Protein AF-B7K5Y5-F1 (afdb_monomer_lite)

pLDDT: mean 73.31, std 9.25, range [49.44, 88.81]

Secondary structure (DSSP, 8-state):
-HHHHHHHHHHHHHHHHHHHHHHHHHHHH---GGG--HHHHHHHHHHHHHHHHHHHHHHHHHH-HHHHHHHGGGHHHHHHHHHHHHHHHHHHHHHHH-

Radius of gyration: 16.35 Å; chains: 1; bounding box: 34×34×46 Å

Foldseek 3Di:
DVPVVVVVVVVVVLVVVLVVVVVVCCVVVVDDPPPQDPVLSVLLSVLVVLLVVLVVQLVCCVPPPVNCVVCVVCNVVSNVVSVVSNVVSVVSNVVVVD

Sequence (98 aa):
MSQVHTLLFVWISLTFISILFGYLIHYFFKRSLKKLSLTDFMNIALANAAITSSFSLMYRAITSEELIKLLQFEIVTLFLGAIAVIWISIQQIWQIFK

Organism: Rippkaea orientalis (strain PCC 8801 / RF-1) (NCBI:txid41431)

Structure (mmCIF, N/CA/C/O backbone):
data_AF-B7K5Y5-F1
#
_entry.id   AF-B7K5Y5-F1
#
loop_
_atom_site.group_PDB
_atom_site.id
_atom_site.type_symbol
_atom_site.label_atom_id
_atom_site.label_alt_id
_atom_site.label_comp_id
_atom_site.label_asym_id
_atom_site.label_entity_id
_atom_site.label_seq_id
_atom_site.pdbx_PDB_ins_code
_atom_site.Cartn_x
_atom_site.Cartn_y
_atom_site.Cartn_z
_atom_site.occupancy
_atom_site.B_iso_or_equiv
_atom_site.auth_seq_id
_atom_site.auth_comp_id
_atom_site.auth_asym_id
_atom_site.auth_atom_id
_atom_site.pdbx_PDB_model_num
ATOM 1 N N . MET A 1 1 ? 19.179 -19.972 5.755 1.00 49.44 1 MET A N 1
ATOM 2 C CA . MET A 1 1 ? 18.944 -19.231 7.016 1.00 49.44 1 MET A CA 1
ATOM 3 C C . MET A 1 1 ? 18.555 -17.757 6.829 1.00 49.44 1 MET A C 1
ATOM 5 O O . MET A 1 1 ? 18.095 -17.184 7.799 1.00 49.44 1 MET A O 1
ATOM 9 N N . SER A 1 2 ? 18.644 -17.126 5.642 1.00 59.59 2 SER A N 1
ATOM 10 C CA . SER A 1 2 ? 18.344 -15.680 5.510 1.00 59.59 2 SER A CA 1
ATOM 11 C C . SER A 1 2 ? 16.852 -15.311 5.420 1.00 59.59 2 SER A C 1
ATOM 13 O O . SER A 1 2 ? 16.466 -14.282 5.960 1.00 59.59 2 SER A O 1
ATOM 15 N N . GLN A 1 3 ? 15.991 -16.147 4.824 1.00 56.09 3 GLN A N 1
ATOM 16 C CA . GLN A 1 3 ? 14.585 -15.782 4.564 1.00 56.09 3 GLN A CA 1
ATOM 17 C C . GLN A 1 3 ? 13.744 -15.526 5.827 1.00 56.09 3 GLN A C 1
ATOM 19 O O . GLN A 1 3 ? 12.910 -14.624 5.834 1.00 56.09 3 GLN A O 1
ATOM 24 N N . VAL A 1 4 ? 13.980 -16.275 6.909 1.00 61.28 4 VAL A N 1
ATOM 25 C CA . VAL A 1 4 ? 13.243 -16.113 8.177 1.00 61.28 4 VAL A CA 1
ATOM 26 C C . VAL A 1 4 ? 13.601 -14.788 8.854 1.00 61.28 4 VAL A C 1
ATOM 28 O O . VAL A 1 4 ? 12.721 -14.095 9.356 1.00 61.28 4 VAL A O 1
ATOM 31 N N . HIS A 1 5 ? 14.875 -14.387 8.805 1.00 58.91 5 HIS A N 1
ATOM 32 C CA . HIS A 1 5 ? 15.310 -13.090 9.322 1.00 58.91 5 HIS A CA 1
ATOM 33 C C . HIS A 1 5 ? 14.751 -11.934 8.491 1.00 58.91 5 HIS A C 1
ATOM 35 O O . HIS A 1 5 ? 14.322 -10.937 9.063 1.00 58.91 5 HIS A O 1
ATOM 41 N N . THR A 1 6 ? 14.680 -12.082 7.165 1.00 66.38 6 THR A N 1
ATOM 42 C CA . THR A 1 6 ? 14.040 -11.086 6.295 1.00 66.38 6 THR A CA 1
ATOM 43 C C . THR A 1 6 ? 12.548 -10.948 6.608 1.00 66.38 6 THR A C 1
ATOM 45 O O . THR A 1 6 ? 12.062 -9.833 6.762 1.00 66.38 6 THR A O 1
ATOM 48 N N . LEU A 1 7 ? 11.831 -12.064 6.781 1.00 60.47 7 LEU A N 1
ATOM 49 C CA . LEU A 1 7 ? 10.413 -12.067 7.159 1.00 60.47 7 LEU A CA 1
ATOM 50 C C . LEU A 1 7 ? 10.166 -11.411 8.521 1.00 60.47 7 LEU A C 1
ATOM 52 O O . LEU A 1 7 ? 9.250 -10.601 8.649 1.00 60.47 7 LEU A O 1
ATOM 56 N N . LEU A 1 8 ? 10.997 -11.717 9.520 1.00 62.34 8 LEU A N 1
ATOM 57 C CA . LEU A 1 8 ? 10.917 -11.098 10.844 1.00 62.34 8 LEU A CA 1
ATOM 58 C C . LEU A 1 8 ? 11.180 -9.595 10.781 1.00 62.34 8 LEU A C 1
ATOM 60 O O . LEU A 1 8 ? 10.463 -8.824 11.410 1.00 62.34 8 LEU A O 1
ATOM 64 N N . PHE A 1 9 ? 12.167 -9.163 9.996 1.00 68.00 9 PHE A N 1
ATOM 65 C CA . PHE A 1 9 ? 12.495 -7.747 9.856 1.00 68.00 9 PHE A CA 1
ATOM 66 C C . PHE A 1 9 ? 11.374 -6.962 9.167 1.00 68.00 9 PHE A C 1
ATOM 68 O O . PHE A 1 9 ? 11.052 -5.844 9.575 1.00 68.00 9 PHE A O 1
ATOM 75 N N . VAL A 1 10 ? 10.734 -7.567 8.162 1.00 66.69 10 VAL A N 1
ATOM 76 C CA . VAL A 1 10 ? 9.543 -7.007 7.512 1.00 66.69 10 VAL A CA 1
ATOM 77 C C . VAL A 1 10 ? 8.398 -6.897 8.515 1.00 66.69 10 VAL A C 1
ATOM 79 O O . VAL A 1 10 ? 7.811 -5.828 8.628 1.00 66.69 10 VAL A O 1
ATOM 82 N N . TRP A 1 11 ? 8.130 -7.941 9.303 1.00 62.53 11 TRP A N 1
ATOM 83 C CA . TRP A 1 11 ? 7.090 -7.920 10.339 1.00 62.53 11 TRP A CA 1
ATOM 84 C C . TRP A 1 11 ? 7.343 -6.878 11.434 1.00 62.53 11 TRP A C 1
ATOM 86 O O . TRP A 1 11 ? 6.426 -6.157 11.829 1.00 62.53 11 TRP A O 1
ATOM 96 N N . ILE A 1 12 ? 8.585 -6.751 11.903 1.00 67.31 12 ILE A N 1
ATOM 97 C CA . ILE A 1 12 ? 8.985 -5.741 12.893 1.00 67.31 12 ILE A CA 1
ATOM 98 C C . ILE A 1 12 ? 8.836 -4.332 12.310 1.00 67.31 12 ILE A C 1
ATOM 100 O O . ILE A 1 12 ? 8.309 -3.441 12.969 1.00 67.31 12 ILE A O 1
ATOM 104 N N . SER A 1 13 ? 9.224 -4.128 11.051 1.00 70.69 13 SER A N 1
ATOM 105 C CA . SER A 1 13 ? 9.047 -2.834 10.382 1.00 70.69 13 SER A CA 1
ATOM 106 C C . SER A 1 13 ? 7.565 -2.498 10.209 1.00 70.69 13 SER A C 1
ATOM 108 O O . SER A 1 13 ? 7.153 -1.372 10.473 1.00 70.69 13 SER A O 1
ATOM 110 N N . LEU A 1 14 ? 6.741 -3.479 9.832 1.00 65.94 14 LEU A N 1
ATOM 111 C CA . LEU A 1 14 ? 5.303 -3.298 9.633 1.00 65.94 14 LEU A CA 1
ATOM 112 C C . LEU A 1 14 ? 4.581 -2.969 10.944 1.00 65.94 14 LEU A C 1
ATOM 114 O O . LEU A 1 14 ? 3.730 -2.079 10.986 1.00 65.94 14 LEU A O 1
ATOM 118 N N . THR A 1 15 ? 4.940 -3.665 12.024 1.00 69.00 15 THR A N 1
ATOM 119 C CA . THR A 1 15 ? 4.408 -3.403 13.368 1.00 69.00 15 THR A CA 1
ATOM 120 C C . THR A 1 15 ? 4.856 -2.042 13.882 1.00 69.00 15 THR A C 1
ATOM 122 O O . THR A 1 15 ? 4.024 -1.288 14.381 1.00 69.00 15 THR A O 1
ATOM 125 N N . PHE A 1 16 ? 6.121 -1.670 13.681 1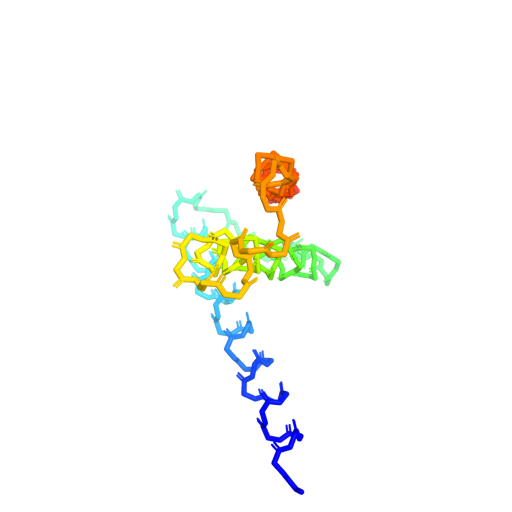.00 72.00 16 PHE A N 1
ATOM 126 C CA . PHE A 1 16 ? 6.633 -0.356 14.064 1.00 72.00 16 PHE A CA 1
ATOM 127 C C . PHE A 1 16 ? 5.929 0.778 13.310 1.00 72.00 16 PHE A C 1
ATOM 129 O O . PHE A 1 16 ? 5.459 1.726 13.935 1.00 72.00 16 PHE A O 1
ATOM 136 N N . ILE A 1 17 ? 5.762 0.648 11.990 1.00 75.50 17 ILE A N 1
ATOM 137 C CA . ILE A 1 17 ? 5.014 1.604 11.158 1.00 75.50 17 ILE A CA 1
ATOM 138 C C . ILE A 1 17 ? 3.557 1.698 11.622 1.00 75.50 17 ILE A C 1
ATOM 140 O O . ILE A 1 17 ? 3.030 2.798 11.756 1.00 75.50 17 ILE A O 1
ATOM 144 N N . SER A 1 18 ? 2.918 0.568 11.932 1.00 65.81 18 SER A N 1
ATOM 145 C CA . SER A 1 18 ? 1.528 0.540 12.410 1.00 65.81 18 SER A CA 1
ATOM 146 C C . SER A 1 18 ? 1.368 1.223 13.774 1.00 65.81 18 SER A C 1
ATOM 148 O O . SER A 1 18 ? 0.401 1.954 13.983 1.00 65.81 18 SER A O 1
ATOM 150 N N . ILE A 1 19 ? 2.329 1.046 14.687 1.00 68.56 19 ILE A N 1
ATOM 151 C CA . ILE A 1 19 ? 2.360 1.731 15.989 1.00 68.56 19 ILE A CA 1
ATOM 152 C C . ILE A 1 19 ? 2.570 3.236 15.798 1.00 68.56 19 ILE A C 1
ATOM 154 O O . ILE A 1 19 ? 1.855 4.036 16.401 1.00 68.56 19 ILE A O 1
ATOM 158 N N . LEU A 1 20 ? 3.513 3.630 14.939 1.00 74.31 20 LEU A N 1
ATOM 159 C CA . LEU A 1 20 ? 3.823 5.034 14.664 1.00 74.31 20 LEU A CA 1
ATOM 160 C C . LEU A 1 20 ? 2.630 5.743 14.011 1.00 74.31 20 LEU A C 1
ATOM 162 O O . LEU A 1 20 ? 2.309 6.874 14.365 1.00 74.31 20 LEU A O 1
ATOM 166 N N . PHE A 1 21 ? 1.919 5.041 13.128 1.00 68.94 21 PHE A N 1
ATOM 167 C CA . PHE A 1 21 ? 0.690 5.515 12.506 1.00 68.94 21 PHE A CA 1
ATOM 168 C C . PHE A 1 21 ? -0.460 5.626 13.515 1.00 68.94 21 PHE A C 1
ATOM 170 O O . PHE A 1 21 ? -1.127 6.657 13.572 1.00 68.94 21 PHE A O 1
ATOM 177 N N . GLY A 1 22 ? -0.648 4.622 14.379 1.00 64.12 22 GLY A N 1
ATOM 178 C CA . GLY A 1 22 ? -1.606 4.687 15.487 1.00 64.12 22 GLY A CA 1
ATOM 179 C C . GLY A 1 22 ? -1.326 5.856 16.440 1.00 64.12 22 GLY A C 1
ATOM 180 O O . GLY A 1 22 ? -2.256 6.531 16.879 1.00 64.12 22 GLY A O 1
ATOM 181 N N . TYR A 1 23 ? -0.048 6.151 16.701 1.00 65.75 23 TYR A N 1
ATOM 182 C CA . TYR A 1 23 ? 0.379 7.302 17.497 1.00 65.75 23 TYR A CA 1
ATOM 183 C C . TYR A 1 23 ? 0.096 8.635 16.790 1.00 65.75 23 TYR A C 1
ATOM 185 O O . TYR A 1 23 ? -0.486 9.536 17.393 1.00 65.75 23 TYR A O 1
ATOM 193 N N . LEU A 1 24 ? 0.432 8.740 15.500 1.00 68.19 24 LEU A N 1
ATOM 194 C CA . LEU A 1 24 ? 0.093 9.885 14.649 1.00 68.19 24 LEU A CA 1
ATOM 195 C C . LEU A 1 24 ? -1.413 10.153 14.657 1.00 68.19 24 LEU A C 1
ATOM 197 O O . LEU A 1 24 ? -1.830 11.292 14.836 1.00 68.19 24 LEU A O 1
ATOM 201 N N . ILE A 1 25 ? -2.235 9.112 14.540 1.00 61.34 25 ILE A N 1
ATOM 202 C CA . ILE A 1 25 ? -3.692 9.244 14.566 1.00 61.34 25 ILE A CA 1
ATOM 203 C C . ILE A 1 25 ? -4.196 9.653 15.950 1.00 61.34 25 ILE A C 1
ATOM 205 O O . ILE A 1 25 ? -5.049 10.534 16.044 1.00 61.34 25 ILE A O 1
ATOM 209 N N . HIS A 1 26 ? -3.666 9.075 17.031 1.00 62.44 26 HIS A N 1
ATOM 210 C CA . HIS A 1 26 ? -4.014 9.505 18.386 1.00 62.44 26 HIS A CA 1
ATOM 211 C C . HIS A 1 26 ? -3.709 10.992 18.599 1.00 62.44 26 HIS A C 1
ATOM 213 O O . HIS A 1 26 ? -4.531 11.719 19.157 1.00 62.44 26 HIS A O 1
ATOM 219 N N . TYR A 1 27 ? -2.557 11.445 18.102 1.00 63.12 27 TYR A N 1
ATOM 220 C CA . TYR A 1 27 ? -2.121 12.830 18.193 1.00 63.12 27 TYR A CA 1
ATOM 221 C C . TYR A 1 27 ? -2.987 13.773 17.343 1.00 63.12 27 TYR A C 1
ATOM 223 O O . TYR A 1 27 ? -3.468 14.786 17.851 1.00 63.12 27 TYR A O 1
ATOM 231 N N . PHE A 1 28 ? -3.248 13.424 16.079 1.00 57.75 28 PHE A N 1
ATOM 232 C CA . PHE A 1 28 ? -4.020 14.260 15.153 1.00 57.75 28 PHE A CA 1
ATOM 233 C C . PHE A 1 28 ? -5.518 14.292 15.465 1.00 57.75 28 PHE A C 1
ATOM 235 O O . PHE A 1 28 ? -6.139 15.349 15.383 1.00 57.75 28 PHE A O 1
ATOM 242 N N . PHE A 1 29 ? -6.109 13.157 15.839 1.00 59.81 29 PHE A N 1
ATOM 243 C CA . PHE A 1 29 ? -7.559 13.042 16.021 1.00 59.81 29 PHE A CA 1
ATOM 244 C C . PHE A 1 29 ? -8.002 13.113 17.485 1.00 59.81 29 PHE A C 1
ATOM 246 O O . PHE A 1 29 ? -9.203 13.059 17.749 1.00 59.81 29 PHE A O 1
ATOM 253 N N . LYS A 1 30 ? -7.066 13.205 18.449 1.00 57.56 30 LYS A N 1
ATOM 254 C CA . LYS A 1 30 ? -7.330 13.148 19.905 1.00 57.56 30 LYS A CA 1
ATOM 255 C C . LYS A 1 30 ? -8.263 11.991 20.310 1.00 57.56 30 LYS A C 1
ATOM 257 O O . LYS A 1 30 ? -8.916 12.037 21.353 1.00 57.56 30 LYS A O 1
ATOM 262 N N . ARG A 1 31 ? -8.359 10.944 19.482 1.00 55.47 31 ARG A N 1
ATOM 263 C CA . ARG A 1 31 ? -9.299 9.832 19.659 1.00 55.47 31 ARG A CA 1
ATOM 264 C C . ARG A 1 31 ? -8.619 8.755 20.491 1.00 55.47 31 ARG A C 1
ATOM 266 O O . ARG A 1 31 ? -7.455 8.419 20.275 1.00 55.47 31 ARG A O 1
ATOM 273 N N . SER A 1 32 ? -9.327 8.234 21.487 1.00 54.09 32 SER A N 1
ATOM 274 C CA . SER A 1 32 ? -8.781 7.216 22.382 1.00 54.09 32 SER A CA 1
ATOM 275 C C . SER A 1 32 ? -8.559 5.900 21.628 1.00 54.09 32 SER A C 1
ATOM 277 O O . SER A 1 32 ? -9.521 5.280 21.183 1.00 54.09 32 SER A O 1
ATOM 279 N N . LEU A 1 33 ? -7.306 5.434 21.556 1.00 58.88 33 LEU A N 1
ATOM 280 C CA . LEU A 1 33 ? -6.934 4.110 21.024 1.00 58.88 33 LEU A CA 1
ATOM 281 C C . LEU A 1 33 ? -7.504 2.938 21.858 1.00 58.88 33 LEU A C 1
ATOM 283 O O . LEU A 1 33 ? -7.332 1.780 21.494 1.00 58.88 33 LEU A O 1
ATOM 287 N N . LYS A 1 34 ? -8.203 3.215 22.972 1.00 55.19 34 LYS A N 1
ATOM 288 C CA . LYS A 1 34 ? -8.711 2.214 23.929 1.00 55.19 34 LYS A CA 1
ATOM 289 C C . LYS A 1 34 ? -9.797 1.275 23.380 1.00 55.19 34 LYS A C 1
ATOM 291 O O . LYS A 1 34 ? -10.169 0.344 24.085 1.00 55.19 34 LYS A O 1
ATOM 296 N N . LYS A 1 35 ? -10.327 1.511 22.174 1.00 60.31 35 LYS A N 1
ATOM 297 C CA . LYS A 1 35 ? -11.377 0.685 21.543 1.00 60.31 35 LYS A CA 1
ATOM 298 C C . LYS A 1 35 ? -10.962 0.035 20.217 1.00 60.31 35 LYS A C 1
ATOM 300 O O . LYS A 1 35 ? -11.836 -0.467 19.522 1.00 60.31 35 LYS A O 1
ATOM 305 N N . LEU A 1 36 ? -9.677 0.027 19.853 1.00 64.75 36 LEU A N 1
ATOM 306 C CA . LEU A 1 36 ? -9.260 -0.733 18.671 1.00 64.75 36 LEU A CA 1
ATOM 307 C C . LEU A 1 36 ? -9.400 -2.232 18.943 1.00 64.75 36 LEU A C 1
ATOM 309 O O . LEU A 1 36 ? -8.729 -2.772 19.824 1.00 64.75 36 LEU A O 1
ATOM 313 N N . SER A 1 37 ? -10.263 -2.902 18.181 1.00 73.81 37 SER A N 1
ATOM 314 C CA . SER A 1 37 ? -10.292 -4.360 18.168 1.00 73.81 37 SER A CA 1
ATOM 315 C C . SER A 1 37 ? -9.042 -4.906 17.468 1.00 73.81 37 SER A C 1
ATOM 317 O O . SER A 1 37 ? -8.392 -4.214 16.679 1.00 73.81 37 SER A O 1
ATOM 319 N N . LEU A 1 38 ? -8.704 -6.174 17.725 1.00 72.94 38 LEU A N 1
ATOM 320 C CA . LEU A 1 38 ? -7.625 -6.858 17.000 1.00 72.94 38 LEU A CA 1
ATOM 321 C C . LEU A 1 38 ? -7.873 -6.828 15.479 1.00 72.94 38 LEU A C 1
ATOM 323 O O . LEU A 1 38 ? -6.939 -6.677 14.698 1.00 72.94 38 LEU A O 1
ATOM 327 N N . THR A 1 39 ? -9.140 -6.914 15.068 1.00 76.88 39 THR A N 1
ATOM 328 C CA . THR A 1 39 ? -9.566 -6.817 13.669 1.00 76.88 39 THR A CA 1
ATOM 329 C C . THR A 1 39 ? -9.260 -5.442 13.079 1.00 76.88 39 THR A C 1
ATOM 331 O O . THR A 1 39 ? -8.721 -5.365 11.980 1.00 76.88 39 THR A O 1
ATOM 334 N N . ASP A 1 40 ? -9.519 -4.360 13.817 1.00 73.19 40 ASP A N 1
ATOM 335 C CA . ASP A 1 40 ? -9.205 -2.996 13.367 1.00 73.19 40 ASP A CA 1
ATOM 336 C C . ASP A 1 40 ? -7.697 -2.788 13.225 1.00 73.19 40 ASP A C 1
ATOM 338 O O . ASP A 1 40 ? -7.233 -2.198 12.250 1.00 73.19 40 ASP A O 1
ATOM 342 N N . PHE A 1 41 ? -6.916 -3.329 14.164 1.00 74.50 41 PHE A N 1
ATOM 343 C CA . PHE A 1 41 ? -5.459 -3.300 14.084 1.00 74.50 41 PHE A CA 1
ATOM 344 C C . PHE A 1 41 ? -4.945 -4.048 12.846 1.00 74.50 41 PHE A C 1
ATOM 346 O O . PHE A 1 41 ? -4.127 -3.513 12.097 1.00 74.50 41 PHE A O 1
ATOM 353 N N . MET A 1 42 ? -5.458 -5.256 12.593 1.00 76.25 42 MET A N 1
ATOM 354 C CA . MET A 1 42 ? -5.101 -6.039 11.409 1.00 76.25 42 MET A CA 1
ATOM 355 C C . MET A 1 42 ? -5.499 -5.332 10.111 1.00 76.25 42 MET A C 1
ATOM 357 O O . MET A 1 42 ? -4.706 -5.304 9.174 1.00 76.25 42 MET A O 1
ATOM 361 N N . ASN A 1 43 ? -6.677 -4.706 10.062 1.00 79.62 43 ASN A N 1
ATOM 362 C CA . ASN A 1 43 ? -7.132 -3.943 8.900 1.00 79.62 43 ASN A CA 1
ATOM 363 C C . ASN A 1 43 ? -6.224 -2.739 8.616 1.00 79.62 43 ASN A C 1
ATOM 365 O O . ASN A 1 43 ? -5.859 -2.507 7.467 1.00 79.62 43 ASN A O 1
ATOM 369 N N . ILE A 1 44 ? -5.793 -2.009 9.648 1.00 75.00 44 ILE A N 1
ATOM 370 C CA . ILE A 1 44 ? -4.845 -0.893 9.493 1.00 75.00 44 ILE A CA 1
ATOM 371 C C . ILE A 1 44 ? -3.473 -1.394 9.025 1.00 75.00 44 ILE A C 1
ATOM 373 O O . ILE A 1 44 ? -2.861 -0.786 8.145 1.00 75.00 44 ILE A O 1
ATOM 377 N N . ALA A 1 45 ? -2.979 -2.499 9.588 1.00 76.69 45 ALA A N 1
ATOM 378 C CA . ALA A 1 45 ? -1.709 -3.091 9.176 1.00 76.69 45 ALA A CA 1
ATOM 379 C C . ALA A 1 45 ? -1.749 -3.546 7.706 1.00 76.69 45 ALA A C 1
ATOM 381 O O . ALA A 1 45 ? -0.830 -3.249 6.940 1.00 76.69 45 ALA A O 1
ATOM 382 N N . LEU A 1 46 ? -2.839 -4.203 7.293 1.00 79.25 46 LEU A N 1
ATOM 383 C CA . LEU A 1 46 ? -3.067 -4.628 5.912 1.00 79.25 46 LEU A CA 1
ATOM 384 C C . LEU A 1 46 ? -3.197 -3.435 4.961 1.00 79.25 46 LEU A C 1
ATOM 386 O O . LEU A 1 46 ? -2.565 -3.441 3.907 1.00 79.25 46 LEU A O 1
ATOM 390 N N . ALA A 1 47 ? -3.940 -2.394 5.342 1.00 78.25 47 ALA A N 1
ATOM 391 C CA . ALA A 1 47 ? -4.065 -1.169 4.557 1.00 78.25 47 ALA A CA 1
ATOM 392 C C . ALA A 1 47 ? -2.696 -0.503 4.333 1.00 78.25 47 ALA A C 1
ATOM 394 O O . ALA A 1 47 ? -2.351 -0.139 3.210 1.00 78.25 47 ALA A O 1
ATOM 395 N N . ASN A 1 48 ? -1.860 -0.413 5.370 1.00 75.88 48 ASN A N 1
ATOM 396 C CA . ASN A 1 48 ? -0.505 0.128 5.243 1.00 75.88 48 ASN A CA 1
ATOM 397 C C . ASN A 1 48 ? 0.398 -0.741 4.353 1.00 75.88 48 ASN A C 1
ATOM 399 O O . ASN A 1 48 ? 1.132 -0.215 3.511 1.00 75.88 48 ASN A O 1
ATOM 403 N N . ALA A 1 49 ? 0.334 -2.066 4.494 1.00 79.94 49 ALA A N 1
ATOM 404 C CA . ALA A 1 49 ? 1.065 -2.991 3.629 1.00 79.94 49 ALA A CA 1
ATOM 405 C C . ALA A 1 49 ? 0.627 -2.868 2.159 1.00 79.94 49 ALA A C 1
ATOM 407 O O . ALA A 1 49 ? 1.465 -2.865 1.257 1.00 79.94 49 ALA A O 1
ATOM 408 N N . ALA A 1 50 ? -0.674 -2.714 1.911 1.00 79.56 50 ALA A N 1
ATOM 409 C CA . ALA A 1 50 ? -1.235 -2.546 0.577 1.00 79.56 50 ALA A CA 1
ATOM 410 C C . ALA A 1 50 ? -0.804 -1.217 -0.063 1.00 79.56 50 ALA A C 1
ATOM 412 O O . ALA A 1 50 ? -0.375 -1.206 -1.220 1.00 79.56 50 ALA A O 1
ATOM 413 N N . ILE A 1 51 ? -0.833 -0.113 0.693 1.00 77.00 51 I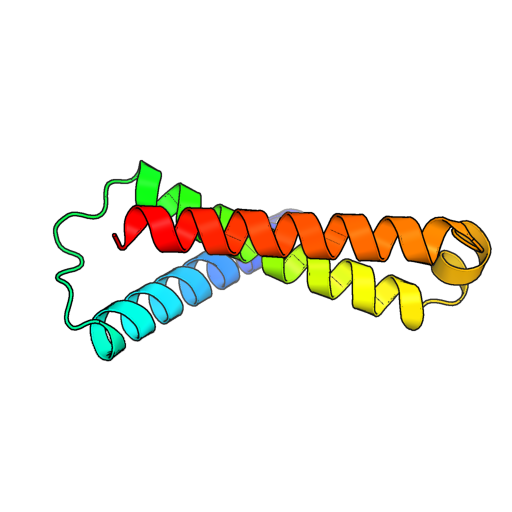LE A N 1
ATOM 414 C CA . ILE A 1 51 ? -0.372 1.205 0.231 1.00 77.00 51 ILE A CA 1
ATOM 415 C C . ILE A 1 51 ? 1.119 1.157 -0.123 1.00 77.00 51 ILE A C 1
ATOM 417 O O . ILE A 1 51 ? 1.510 1.514 -1.234 1.00 77.00 51 ILE A O 1
ATOM 421 N N . THR A 1 52 ? 1.957 0.671 0.795 1.00 78.31 52 THR A N 1
ATOM 422 C CA . THR A 1 52 ? 3.413 0.593 0.584 1.00 78.31 52 THR A CA 1
ATOM 423 C C . THR A 1 52 ? 3.787 -0.323 -0.583 1.00 78.31 52 THR A C 1
ATOM 425 O O . THR A 1 52 ? 4.633 0.042 -1.402 1.00 78.31 52 THR A O 1
ATOM 428 N N . SER A 1 53 ? 3.119 -1.471 -0.724 1.00 79.88 53 SER A N 1
ATOM 429 C CA . SER A 1 53 ? 3.330 -2.390 -1.850 1.00 79.88 53 SER A CA 1
ATOM 430 C C . SER A 1 53 ? 2.910 -1.768 -3.183 1.00 79.88 53 SER A C 1
ATOM 432 O O . SER A 1 53 ? 3.633 -1.900 -4.169 1.00 79.88 53 SER A O 1
ATOM 434 N N . SER A 1 54 ? 1.793 -1.033 -3.208 1.00 82.38 54 SER A N 1
ATOM 435 C CA . SER A 1 54 ? 1.299 -0.337 -4.406 1.00 82.38 54 SER A CA 1
ATOM 436 C C . SER A 1 54 ? 2.281 0.737 -4.874 1.00 82.38 54 SER A C 1
ATOM 438 O O . SER A 1 54 ? 2.640 0.770 -6.049 1.00 82.38 54 SER A O 1
ATOM 440 N N . PHE A 1 55 ? 2.811 1.549 -3.952 1.00 75.69 55 PHE A N 1
ATOM 441 C CA . PHE A 1 55 ? 3.864 2.515 -4.279 1.00 75.69 55 PHE A CA 1
ATOM 442 C C . PHE A 1 55 ? 5.152 1.840 -4.757 1.00 75.69 55 PHE A C 1
ATOM 444 O O . PHE A 1 55 ? 5.762 2.306 -5.718 1.00 75.69 55 PHE A O 1
ATOM 451 N N . SER A 1 56 ? 5.561 0.730 -4.135 1.00 75.38 56 SER A N 1
ATOM 452 C CA . SER A 1 56 ? 6.746 -0.018 -4.570 1.00 75.38 56 SER A CA 1
ATOM 453 C C . SER A 1 56 ? 6.580 -0.581 -5.984 1.00 75.38 56 SER A C 1
ATOM 455 O O . SER A 1 56 ? 7.506 -0.492 -6.789 1.00 75.38 56 SER A O 1
ATOM 457 N N . LEU A 1 57 ? 5.395 -1.107 -6.312 1.00 81.12 57 LEU A N 1
ATOM 458 C CA . LEU A 1 57 ? 5.062 -1.594 -7.651 1.00 81.12 57 LEU A CA 1
ATOM 459 C C . LEU A 1 57 ? 5.067 -0.466 -8.68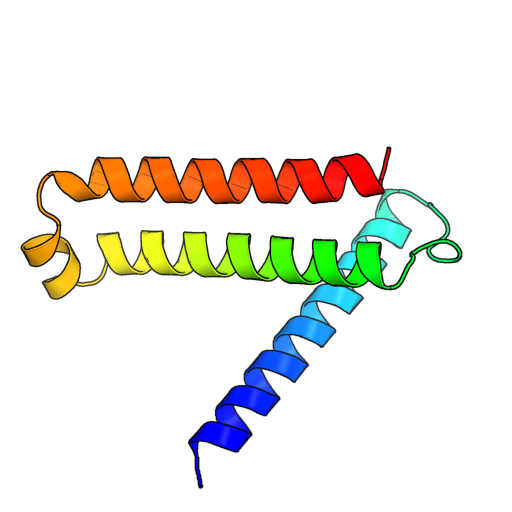0 1.00 81.12 57 LEU A C 1
ATOM 461 O O . LEU A 1 57 ? 5.710 -0.612 -9.713 1.00 81.12 57 LEU A O 1
ATOM 465 N N . MET A 1 58 ? 4.426 0.668 -8.384 1.00 80.44 58 MET A N 1
ATOM 466 C CA . MET A 1 58 ? 4.441 1.842 -9.266 1.00 80.44 58 MET A CA 1
ATOM 467 C C . MET A 1 58 ? 5.867 2.355 -9.495 1.00 80.44 58 MET A C 1
ATOM 469 O O . MET A 1 58 ? 6.247 2.632 -10.629 1.00 80.44 58 MET A O 1
ATOM 473 N N . TYR A 1 59 ? 6.684 2.426 -8.440 1.00 76.00 59 TYR A N 1
ATOM 474 C CA . TYR A 1 59 ? 8.081 2.854 -8.527 1.00 76.00 59 TYR A CA 1
ATOM 475 C C . TYR A 1 59 ? 8.936 1.894 -9.364 1.00 76.00 59 TYR A C 1
ATOM 4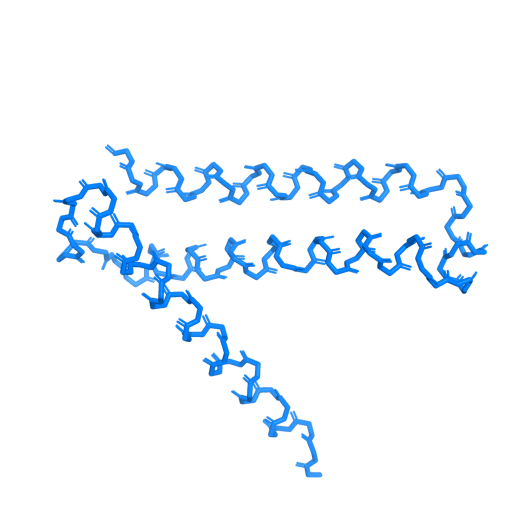77 O O . TYR A 1 59 ? 9.704 2.322 -10.228 1.00 76.00 59 TYR A O 1
ATOM 485 N N . ARG A 1 60 ? 8.786 0.581 -9.150 1.00 75.44 60 ARG A N 1
ATOM 486 C CA . ARG A 1 60 ? 9.464 -0.443 -9.958 1.00 75.44 60 ARG A CA 1
ATOM 487 C C . ARG A 1 60 ? 9.004 -0.402 -11.409 1.00 75.44 60 ARG A C 1
ATOM 489 O O . ARG A 1 60 ? 9.845 -0.532 -12.288 1.00 75.44 60 ARG A O 1
ATOM 496 N N . ALA A 1 61 ? 7.719 -0.167 -11.656 1.00 81.38 61 ALA A N 1
ATOM 497 C CA . ALA A 1 61 ? 7.165 -0.082 -13.001 1.00 81.38 61 ALA A CA 1
ATOM 498 C C . ALA A 1 61 ? 7.755 1.072 -13.825 1.00 81.38 61 ALA A C 1
ATOM 500 O O . ALA A 1 61 ? 7.835 0.939 -15.036 1.00 81.38 61 ALA A O 1
ATOM 501 N N . ILE A 1 62 ? 8.211 2.163 -13.197 1.00 78.00 62 ILE A N 1
ATOM 502 C CA . ILE A 1 62 ? 8.841 3.296 -13.906 1.00 78.00 62 ILE A CA 1
ATOM 503 C C . ILE A 1 62 ? 10.371 3.266 -13.903 1.00 78.00 62 ILE A C 1
ATOM 505 O O . ILE A 1 62 ? 10.991 3.962 -14.698 1.00 78.00 62 ILE A O 1
ATOM 509 N N . THR A 1 63 ? 10.982 2.490 -13.006 1.00 77.88 63 THR A N 1
ATOM 510 C CA . THR A 1 63 ? 12.443 2.485 -12.808 1.00 77.88 63 THR A CA 1
ATOM 511 C C . THR A 1 63 ? 13.108 1.230 -13.381 1.00 77.88 63 THR A C 1
ATOM 513 O O . THR A 1 63 ? 14.279 1.262 -13.743 1.00 77.88 63 THR A O 1
ATOM 516 N N . SER A 1 64 ? 12.391 0.106 -13.462 1.00 79.25 64 SER A N 1
ATOM 517 C CA . SER A 1 64 ? 12.935 -1.159 -13.963 1.00 79.25 64 SER A CA 1
ATOM 518 C C . SER A 1 64 ? 12.679 -1.311 -15.461 1.00 79.25 64 SER A C 1
ATOM 520 O O . SER A 1 64 ? 11.536 -1.463 -15.893 1.00 79.25 64 SER A O 1
ATOM 522 N N . GLU A 1 65 ? 13.753 -1.346 -16.252 1.00 79.62 65 GLU A N 1
ATOM 523 C CA . GLU A 1 65 ? 13.672 -1.599 -17.696 1.00 79.62 65 GLU A CA 1
ATOM 524 C C . GLU A 1 65 ? 13.039 -2.958 -18.034 1.00 79.62 65 GLU A C 1
ATOM 526 O O . GLU A 1 65 ? 12.365 -3.082 -19.056 1.00 79.62 65 GLU A O 1
ATOM 531 N N . GLU A 1 66 ? 13.221 -3.973 -17.181 1.00 80.31 66 GLU A N 1
ATOM 532 C CA . GLU A 1 66 ? 12.592 -5.290 -17.347 1.00 80.31 66 GLU A CA 1
ATOM 533 C C . GLU A 1 66 ? 11.071 -5.199 -17.221 1.00 80.31 66 GLU A C 1
ATOM 535 O O . GLU A 1 66 ? 10.353 -5.707 -18.080 1.00 80.31 66 GLU A O 1
ATOM 540 N N . LEU A 1 67 ? 10.571 -4.508 -16.190 1.00 72.56 67 LEU A N 1
ATOM 541 C CA . LEU A 1 67 ? 9.131 -4.350 -15.976 1.00 72.56 67 LEU A CA 1
ATOM 542 C C . LEU A 1 67 ? 8.489 -3.490 -17.069 1.00 72.56 67 LEU A C 1
ATOM 544 O O . LEU A 1 67 ? 7.391 -3.802 -17.516 1.00 72.56 67 LEU A O 1
ATOM 548 N N . ILE A 1 68 ? 9.181 -2.449 -17.539 1.00 77.06 68 ILE A N 1
ATOM 549 C CA . ILE A 1 68 ? 8.710 -1.598 -18.641 1.00 77.06 68 ILE A CA 1
ATOM 550 C C . ILE A 1 68 ? 8.595 -2.406 -19.938 1.00 77.06 68 ILE A C 1
ATOM 552 O O . ILE A 1 68 ? 7.585 -2.311 -20.638 1.00 77.06 68 ILE A O 1
ATOM 556 N N . LYS A 1 69 ? 9.601 -3.235 -20.250 1.00 80.38 69 LYS A N 1
ATOM 557 C CA . LYS A 1 69 ? 9.581 -4.112 -21.432 1.00 80.38 69 LYS A CA 1
ATOM 558 C C . LYS A 1 69 ? 8.491 -5.176 -21.352 1.00 80.38 69 LYS A C 1
ATOM 560 O O . LYS A 1 69 ? 7.944 -5.533 -22.394 1.00 80.38 69 LYS A O 1
ATOM 565 N N . LEU A 1 70 ? 8.199 -5.668 -20.147 1.00 83.94 70 LEU A N 1
ATOM 566 C CA . LEU A 1 70 ? 7.197 -6.703 -19.910 1.00 83.94 70 LEU A CA 1
ATOM 567 C C . LEU A 1 70 ? 5.766 -6.149 -19.939 1.00 83.94 70 LEU A C 1
ATOM 569 O O . LEU A 1 70 ? 4.896 -6.778 -20.528 1.00 83.94 70 LEU A O 1
ATOM 573 N N . LEU A 1 71 ? 5.524 -4.979 -19.336 1.00 78.50 71 LEU A N 1
ATOM 574 C CA . LEU A 1 71 ? 4.182 -4.396 -19.254 1.00 78.50 71 LEU A CA 1
ATOM 575 C C . LEU A 1 71 ? 3.790 -3.576 -20.486 1.00 78.50 71 LEU A C 1
ATOM 577 O O . LEU A 1 71 ? 2.614 -3.561 -20.824 1.00 78.50 71 LEU A O 1
ATOM 581 N N . GLN A 1 72 ? 4.714 -2.879 -21.154 1.00 81.81 72 GLN A N 1
ATOM 582 C CA . GLN A 1 72 ? 4.416 -1.988 -22.290 1.00 81.81 72 GLN A CA 1
ATOM 583 C C . GLN A 1 72 ? 3.152 -1.120 -22.074 1.00 81.81 72 GLN A C 1
ATOM 585 O O . GLN A 1 72 ? 3.182 -0.174 -21.289 1.00 81.81 72 GLN A O 1
ATOM 590 N N . PHE A 1 73 ? 2.029 -1.441 -22.733 1.00 74.31 73 PHE A N 1
ATOM 591 C CA . PHE A 1 73 ? 0.744 -0.738 -22.599 1.00 74.31 73 PHE A CA 1
ATOM 592 C C . PHE A 1 73 ? 0.016 -0.995 -21.268 1.00 74.31 73 PHE A C 1
ATOM 594 O O . PHE A 1 73 ? -0.766 -0.157 -20.818 1.00 74.31 73 PHE A O 1
ATOM 601 N N . GLU A 1 74 ? 0.284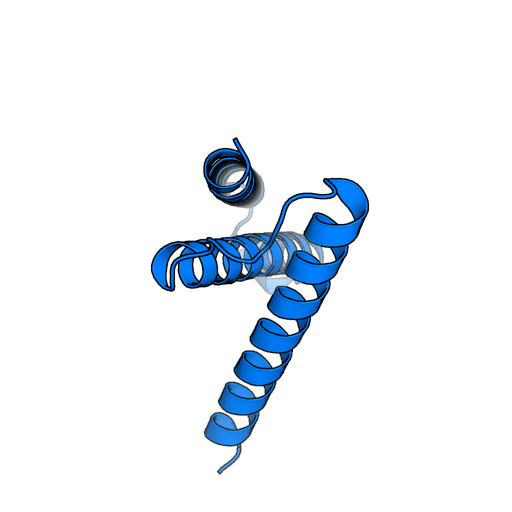 -2.116 -20.601 1.00 83.25 74 GLU A N 1
ATOM 602 C CA . GLU A 1 74 ? -0.351 -2.507 -19.338 1.00 83.25 74 GLU A CA 1
ATOM 603 C C . GLU A 1 74 ? 0.137 -1.684 -18.143 1.00 83.25 74 GLU A C 1
ATOM 605 O O . GLU A 1 74 ? -0.446 -1.760 -17.061 1.00 83.25 74 GLU A O 1
ATOM 610 N N . ILE A 1 75 ? 1.167 -0.848 -18.322 1.00 81.94 75 ILE A N 1
ATOM 611 C CA . ILE A 1 75 ? 1.669 0.021 -17.257 1.00 81.94 75 ILE A CA 1
ATOM 612 C C . ILE A 1 75 ? 0.580 0.972 -16.747 1.00 81.94 75 ILE A C 1
ATOM 614 O O . ILE A 1 75 ? 0.467 1.195 -15.545 1.00 81.94 75 ILE A O 1
ATOM 618 N N . VAL A 1 76 ? -0.294 1.460 -17.633 1.00 82.31 76 VAL A N 1
ATOM 619 C CA . VAL A 1 76 ? -1.433 2.310 -17.252 1.00 82.31 76 VAL A CA 1
ATOM 620 C C . VAL A 1 76 ? -2.429 1.518 -16.404 1.00 82.31 76 VAL A C 1
ATOM 622 O O . VAL A 1 76 ? -2.887 2.007 -15.373 1.00 82.31 76 VAL A O 1
ATOM 625 N N . THR A 1 77 ? -2.713 0.271 -16.781 1.00 87.75 77 THR A N 1
ATOM 626 C CA . THR A 1 77 ? -3.582 -0.637 -16.020 1.00 87.75 77 THR A CA 1
ATOM 627 C C . THR A 1 77 ? -3.000 -0.948 -14.641 1.00 87.75 77 THR A C 1
ATOM 629 O O . THR A 1 77 ? -3.731 -0.925 -13.651 1.00 87.75 77 THR A O 1
ATOM 632 N N . LEU A 1 78 ? -1.684 -1.164 -14.546 1.00 87.44 78 LEU A N 1
ATOM 633 C CA . LEU A 1 78 ? -0.989 -1.355 -13.271 1.00 87.44 78 LEU A CA 1
ATOM 634 C C . LEU A 1 78 ? -1.124 -0.121 -12.373 1.00 87.44 78 LEU A C 1
ATOM 636 O O . LEU A 1 78 ? -1.421 -0.255 -11.187 1.00 87.44 78 LEU A O 1
ATOM 640 N N . PHE A 1 79 ? -0.954 1.078 -12.932 1.00 84.00 79 PHE A N 1
ATOM 641 C CA . PHE A 1 79 ? -1.119 2.326 -12.188 1.00 84.00 79 PHE A CA 1
ATOM 642 C C . PHE A 1 79 ? -2.559 2.513 -11.700 1.00 84.00 79 PHE A C 1
ATOM 644 O O . PHE A 1 79 ? -2.766 2.839 -10.533 1.00 84.00 79 PHE A O 1
ATOM 651 N N . LEU A 1 80 ? -3.556 2.250 -12.548 1.00 87.38 80 LEU A N 1
ATOM 652 C CA . LEU A 1 80 ? -4.968 2.311 -12.160 1.00 87.38 80 LEU A CA 1
ATOM 653 C C . LEU A 1 80 ? -5.296 1.306 -11.046 1.00 87.38 80 LEU A C 1
ATOM 655 O O . LEU A 1 80 ? -5.963 1.665 -10.075 1.00 87.38 80 LEU A O 1
ATOM 659 N N . GLY A 1 81 ? -4.780 0.078 -11.143 1.00 88.31 81 GLY A N 1
ATOM 660 C CA . GLY A 1 81 ? -4.928 -0.941 -10.104 1.00 88.31 81 GLY A CA 1
ATOM 661 C C . GLY A 1 81 ? -4.290 -0.521 -8.777 1.00 88.31 81 GLY A C 1
ATOM 662 O O . GLY A 1 81 ? -4.931 -0.598 -7.731 1.00 88.31 81 GLY A O 1
ATOM 663 N N . ALA A 1 82 ? -3.060 -0.007 -8.815 1.00 83.38 82 ALA A N 1
ATOM 664 C CA . ALA A 1 82 ? -2.355 0.476 -7.629 1.00 83.38 82 ALA A CA 1
ATOM 665 C C . ALA A 1 82 ? -3.088 1.651 -6.955 1.00 83.38 82 ALA A C 1
ATOM 667 O O . ALA A 1 82 ? -3.253 1.660 -5.735 1.00 83.38 82 ALA A O 1
ATOM 668 N N . ILE A 1 83 ? -3.598 2.608 -7.737 1.00 83.56 83 ILE A N 1
ATOM 669 C CA . ILE A 1 83 ? -4.391 3.736 -7.225 1.00 83.56 83 ILE A CA 1
ATOM 670 C C . ILE A 1 83 ? -5.688 3.242 -6.570 1.00 83.56 83 ILE A C 1
ATOM 672 O O . ILE A 1 83 ? -6.035 3.707 -5.484 1.00 83.56 83 ILE A O 1
ATOM 676 N N . ALA A 1 84 ? -6.382 2.277 -7.180 1.00 88.81 84 ALA A N 1
ATOM 677 C CA . ALA A 1 84 ? -7.595 1.696 -6.606 1.00 88.81 84 ALA A CA 1
ATOM 678 C C . ALA A 1 84 ? -7.322 0.999 -5.262 1.00 88.81 84 ALA A C 1
ATOM 680 O O . ALA A 1 84 ? -8.072 1.185 -4.302 1.00 88.81 84 ALA A O 1
ATOM 681 N N . VAL A 1 85 ? -6.220 0.248 -5.159 1.00 85.62 85 VAL A N 1
ATOM 682 C CA . VAL A 1 85 ? -5.801 -0.407 -3.908 1.00 85.62 85 VAL A CA 1
ATOM 683 C C . VAL A 1 85 ? -5.473 0.623 -2.825 1.00 85.62 85 VAL A C 1
ATOM 685 O O . VAL A 1 85 ? -5.910 0.469 -1.681 1.00 85.62 85 VAL A O 1
ATOM 688 N N . ILE A 1 86 ? -4.762 1.701 -3.172 1.00 78.44 86 ILE A N 1
ATOM 689 C CA . ILE A 1 86 ? -4.471 2.806 -2.245 1.00 78.44 86 ILE A CA 1
ATOM 690 C C . ILE A 1 86 ? -5.773 3.454 -1.763 1.00 78.44 86 ILE A C 1
ATOM 692 O O . ILE A 1 86 ? -5.952 3.647 -0.561 1.00 78.44 86 ILE A O 1
ATOM 696 N N . TRP A 1 87 ? -6.705 3.737 -2.675 1.00 83.94 87 TRP A N 1
ATOM 697 C CA . TRP A 1 87 ? -7.999 4.330 -2.342 1.00 83.94 87 TRP A CA 1
ATOM 698 C C . TRP A 1 87 ? -8.800 3.468 -1.359 1.00 83.94 87 TRP A C 1
ATOM 700 O O . TRP A 1 87 ? -9.229 3.960 -0.315 1.00 83.94 87 TRP A O 1
ATOM 710 N N . ILE A 1 88 ? -8.947 2.169 -1.645 1.00 87.06 88 ILE A N 1
ATOM 711 C CA . ILE A 1 88 ? -9.660 1.225 -0.767 1.00 87.06 88 ILE A CA 1
ATOM 712 C C . ILE A 1 88 ? -8.988 1.149 0.610 1.00 87.06 88 ILE A C 1
ATOM 714 O O . ILE A 1 88 ? -9.674 1.135 1.632 1.00 87.06 88 ILE A O 1
ATOM 718 N N . SER A 1 89 ? -7.655 1.160 0.655 1.00 83.62 89 SER A N 1
ATOM 719 C CA . SER A 1 89 ? -6.886 1.119 1.905 1.00 83.62 89 SER A CA 1
ATOM 720 C C . SER A 1 89 ? -7.114 2.371 2.762 1.00 83.62 89 SER A C 1
ATOM 722 O O . SER A 1 89 ? -7.321 2.274 3.971 1.00 83.62 89 SER A O 1
ATOM 724 N N . ILE A 1 90 ? -7.154 3.554 2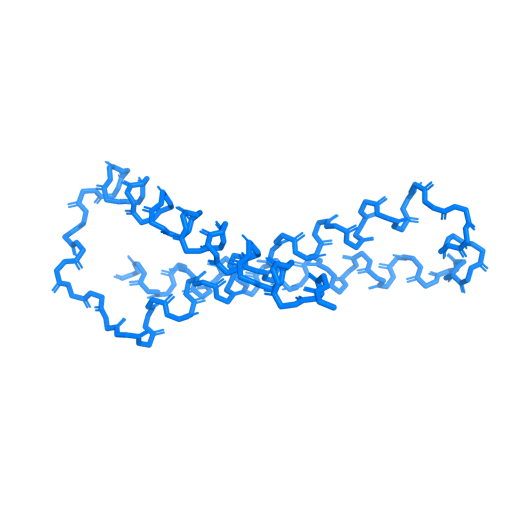.140 1.00 76.75 90 ILE A N 1
ATOM 725 C CA . ILE A 1 90 ? -7.489 4.814 2.822 1.00 76.75 90 ILE A CA 1
ATOM 726 C C . ILE A 1 90 ? -8.932 4.779 3.334 1.00 76.75 90 ILE A C 1
ATOM 728 O O . ILE A 1 90 ? -9.197 5.192 4.463 1.00 76.75 90 ILE A O 1
ATOM 732 N N . GLN A 1 91 ? -9.865 4.254 2.538 1.00 81.06 91 GLN A N 1
ATOM 733 C CA . GLN A 1 91 ? -11.265 4.132 2.935 1.00 81.06 91 GLN A CA 1
ATOM 734 C C . GLN A 1 91 ? -11.443 3.193 4.139 1.00 81.06 91 GLN A C 1
ATOM 736 O O . GLN A 1 91 ? -12.213 3.517 5.043 1.00 81.06 91 GLN A O 1
ATOM 741 N N . GLN A 1 92 ? -10.724 2.067 4.188 1.00 80.94 92 GLN A N 1
ATOM 742 C CA . GLN A 1 92 ? -10.736 1.153 5.338 1.00 80.94 92 GLN A CA 1
ATOM 743 C C . GLN A 1 92 ? -10.258 1.848 6.615 1.00 80.94 92 GLN A C 1
ATOM 745 O O . GLN A 1 92 ? -10.918 1.758 7.648 1.00 80.94 92 GLN A O 1
ATOM 750 N N . ILE A 1 93 ? -9.157 2.600 6.529 1.00 76.56 93 ILE A N 1
ATOM 751 C CA . ILE A 1 93 ? -8.653 3.411 7.642 1.00 76.56 93 ILE A CA 1
ATOM 752 C C . ILE A 1 93 ? -9.732 4.414 8.067 1.00 76.56 93 ILE A C 1
ATOM 754 O O . ILE A 1 93 ? -10.112 4.459 9.233 1.00 76.56 93 ILE A O 1
ATOM 758 N N . TRP A 1 94 ? -10.301 5.165 7.123 1.00 76.12 94 TRP A N 1
ATOM 759 C CA . TRP A 1 94 ? -11.338 6.156 7.411 1.00 76.12 94 TRP A CA 1
ATOM 760 C C . TRP A 1 94 ? -12.566 5.561 8.114 1.00 76.12 94 TRP A C 1
ATOM 762 O O . TRP A 1 94 ? -13.096 6.171 9.037 1.00 76.12 94 TRP A O 1
ATOM 772 N N . GLN A 1 95 ? -13.024 4.372 7.712 1.00 78.12 95 GLN A N 1
ATOM 773 C CA . GLN A 1 95 ? -14.184 3.711 8.321 1.00 78.12 95 GLN A CA 1
ATOM 774 C C . GLN A 1 95 ? -13.953 3.319 9.782 1.00 78.12 95 GLN A C 1
ATOM 776 O O . GLN A 1 95 ? -14.875 3.445 10.582 1.00 78.12 95 GLN A O 1
ATOM 781 N N . ILE A 1 96 ? -12.735 2.908 10.139 1.00 69.88 96 ILE A N 1
ATOM 782 C CA . ILE A 1 96 ? -12.354 2.606 11.529 1.00 69.88 96 ILE A CA 1
ATOM 783 C C . ILE A 1 96 ? -12.358 3.884 12.387 1.00 69.88 96 ILE A C 1
ATOM 785 O O . ILE A 1 96 ? -12.624 3.844 13.589 1.00 69.88 96 ILE A O 1
ATOM 789 N N . PHE A 1 97 ? -12.075 5.036 11.770 1.00 66.19 97 PHE A N 1
ATOM 790 C CA . PHE A 1 97 ? -11.976 6.328 12.453 1.00 66.19 97 PHE A CA 1
ATOM 791 C C . PHE A 1 97 ? -13.220 7.220 12.353 1.00 66.19 97 PHE A C 1
ATOM 793 O O . PHE A 1 97 ? -13.249 8.263 13.012 1.00 66.19 97 PHE A O 1
ATOM 800 N N . LYS A 1 98 ? -14.253 6.816 11.608 1.00 65.31 98 LYS A N 1
ATOM 801 C CA . LYS A 1 98 ? -15.595 7.404 11.711 1.00 65.31 98 LYS A CA 1
ATOM 802 C C . LYS A 1 98 ? -16.216 7.067 13.070 1.00 65.31 98 LYS A C 1
ATOM 804 O O . LYS A 1 98 ? -16.962 7.910 13.608 1.00 65.31 98 LYS A O 1
#